Protein AF-A0AB73TA17-F1 (afdb_monomer)

InterPro domains:
  IPR005527 Cell division topological specificity factor MinE [PF03776] (12-66)
  IPR036707 Cell division topological specificity factor MinE superfamily [G3DSA:3.30.1070.10] (1-77)
  IPR036707 Cell division topological specificity factor MinE superfamily [SSF55229] (29-66)

Radius of gyration: 17.84 Å; Cα contacts (8 Å, |Δi|>4): 27; chains: 1; bounding box: 34×40×52 Å

Foldseek 3Di:
DDDPPPPPPCDPVNVVVVVVVQVVVCVVVVHHSVVVVVVQVVVLVVCVVVDVDPSVQFDDDDDDDDDDDDDDDPDPDGDGPDD

Sequence (83 aa):
MIGWNLFHRRNSGCIAKERLRGMLLSDRTNCSYDTMDMIKKDFRRTIEKYLEIDAKDIEVRLEIADETGQGVNNVKTIQIKGL

Mean predicted aligned error: 13.98 Å

pLDDT: mean 70.17, std 14.63, range [40.34, 89.19]

Secondary structure (DSSP, 8-state):
---STTTTS--HHHHHHHHHHHHHHHHHHTS-HHHHHHHHHHHHHHHHHHS---TTT-----------S-------PPPPS--

Solvent-accessible surface area (backbone atoms only — not comparable to full-atom values): 5636 Å² total; per-residue (Å²): 138,87,76,90,82,69,78,84,56,91,44,74,66,56,54,51,52,53,52,50,51,39,52,56,49,19,68,76,63,80,41,56,49,68,57,55,53,51,51,52,53,50,51,51,54,50,47,50,72,79,37,103,56,62,81,86,49,63,66,88,80,87,81,86,81,78,90,79,76,84,81,88,75,99,70,86,81,81,71,69,68,87,122

Structure (mmCIF, N/CA/C/O backbone):
data_AF-A0AB73TA17-F1
#
_entry.id   AF-A0AB73TA17-F1
#
loop_
_atom_site.group_PDB
_atom_site.id
_atom_site.type_symbol
_atom_site.label_atom_id
_atom_site.label_alt_id
_atom_site.label_comp_id
_atom_site.label_asym_id
_atom_site.label_entity_id
_atom_site.label_seq_id
_atom_site.pdbx_PDB_ins_code
_atom_site.Cartn_x
_atom_site.Cartn_y
_atom_site.Cartn_z
_atom_site.occupancy
_atom_site.B_iso_or_equiv
_atom_site.auth_seq_id
_atom_site.auth_comp_id
_atom_site.auth_asym_id
_atom_site.auth_atom_id
_atom_site.pdbx_PDB_model_num
ATOM 1 N N . MET A 1 1 ? -19.519 -14.261 -35.370 1.00 40.34 1 MET A N 1
ATOM 2 C CA . MET A 1 1 ? -18.153 -13.695 -35.325 1.00 40.34 1 MET A CA 1
ATOM 3 C C . MET A 1 1 ? -17.763 -13.589 -33.859 1.00 40.34 1 MET A C 1
ATOM 5 O O . MET A 1 1 ? -18.398 -12.855 -33.115 1.00 40.34 1 MET A O 1
ATOM 9 N N . ILE A 1 2 ? -16.867 -14.465 -33.412 1.00 48.38 2 ILE A N 1
ATOM 10 C CA . ILE A 1 2 ? -16.586 -14.732 -31.996 1.00 48.38 2 ILE A CA 1
ATOM 11 C C . ILE A 1 2 ? -15.458 -13.810 -31.512 1.00 48.38 2 ILE A C 1
ATOM 13 O O . ILE A 1 2 ? -14.381 -13.807 -32.095 1.00 48.38 2 ILE A O 1
ATOM 17 N N . GLY A 1 3 ? -15.707 -13.083 -30.417 1.00 51.25 3 GLY A N 1
ATOM 18 C CA . GLY A 1 3 ? -14.706 -12.887 -29.362 1.00 51.25 3 GLY A CA 1
ATOM 19 C C . GLY A 1 3 ? -13.742 -11.698 -29.455 1.00 51.25 3 GLY A C 1
ATOM 20 O O . GLY A 1 3 ? -12.538 -11.907 -29.473 1.00 51.25 3 GLY A O 1
ATOM 21 N N . TRP A 1 4 ? -14.234 -10.459 -29.345 1.00 52.06 4 TRP A N 1
ATOM 22 C CA . TRP A 1 4 ? -13.402 -9.314 -28.906 1.00 52.06 4 TRP A CA 1
ATOM 23 C C . TRP A 1 4 ? -13.297 -9.185 -27.375 1.00 52.06 4 TRP A C 1
ATOM 25 O O . TRP A 1 4 ? -12.647 -8.280 -26.862 1.00 52.06 4 TRP A O 1
ATOM 35 N N . ASN A 1 5 ? -13.903 -10.105 -26.617 1.00 51.31 5 ASN A N 1
ATOM 36 C CA . ASN A 1 5 ? -13.991 -10.017 -25.157 1.00 51.31 5 ASN A CA 1
ATOM 37 C C . ASN A 1 5 ? -12.939 -10.872 -24.415 1.00 51.31 5 ASN A C 1
ATOM 39 O O . ASN A 1 5 ? -13.191 -11.372 -23.324 1.00 51.31 5 ASN A O 1
ATOM 43 N N . LEU A 1 6 ? -11.757 -11.078 -25.016 1.00 55.34 6 LEU A N 1
ATOM 44 C CA . LEU A 1 6 ? -10.684 -11.912 -24.443 1.00 55.34 6 LEU A CA 1
ATOM 45 C C . LEU A 1 6 ? -9.457 -11.130 -23.935 1.00 55.34 6 LEU A C 1
ATOM 47 O O . LEU A 1 6 ? -8.549 -11.732 -23.363 1.00 55.34 6 LEU A O 1
ATOM 51 N N . PHE A 1 7 ? -9.415 -9.803 -24.098 1.00 57.41 7 PHE A N 1
ATOM 52 C CA . PHE A 1 7 ? -8.246 -8.984 -23.730 1.00 57.41 7 PHE A CA 1
ATOM 53 C C . PHE A 1 7 ? -8.221 -8.491 -22.273 1.00 57.41 7 PHE A C 1
ATOM 55 O O . PHE A 1 7 ? -7.268 -7.829 -21.876 1.00 57.41 7 PHE A O 1
ATOM 62 N N . HIS A 1 8 ? -9.207 -8.858 -21.448 1.00 53.44 8 HIS A N 1
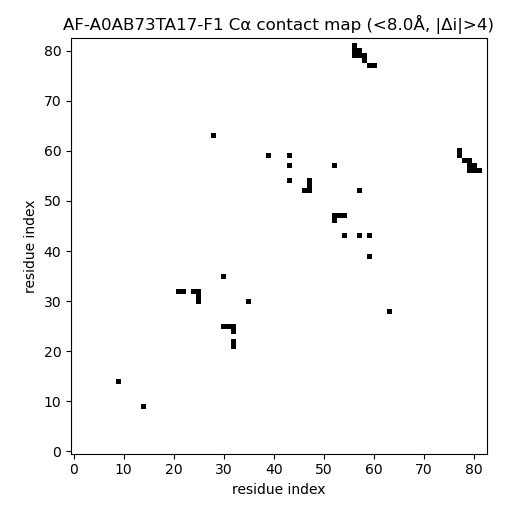ATOM 63 C CA . HIS A 1 8 ? -9.231 -8.523 -20.013 1.00 53.44 8 HIS A CA 1
ATOM 64 C C . HIS A 1 8 ? -8.639 -9.606 -19.091 1.00 53.44 8 HIS A C 1
ATOM 66 O O . HIS A 1 8 ? -8.719 -9.504 -17.867 1.00 53.44 8 HIS A O 1
ATOM 72 N N . ARG A 1 9 ? -7.986 -10.639 -19.640 1.00 57.56 9 ARG A N 1
ATOM 73 C CA . ARG A 1 9 ? -7.148 -11.545 -18.838 1.00 57.56 9 ARG A CA 1
ATOM 74 C C . ARG A 1 9 ? -5.816 -10.863 -18.534 1.00 57.56 9 ARG A C 1
ATOM 76 O O . ARG A 1 9 ? -5.227 -10.280 -19.438 1.00 57.56 9 ARG A O 1
ATOM 83 N N . ARG A 1 10 ? -5.326 -10.972 -17.290 1.00 67.00 10 ARG A N 1
ATOM 84 C CA . ARG A 1 10 ? -3.970 -10.556 -16.880 1.00 67.00 10 ARG A CA 1
ATOM 85 C C . ARG A 1 10 ? -2.945 -11.050 -17.908 1.00 67.00 10 ARG A C 1
ATOM 87 O O . ARG A 1 10 ? -2.566 -12.218 -17.887 1.00 67.00 10 ARG A O 1
ATOM 94 N N . ASN A 1 11 ? -2.538 -10.188 -18.832 1.00 78.25 11 ASN A N 1
ATOM 95 C CA . ASN A 1 11 ? -1.552 -10.538 -19.843 1.00 78.25 11 ASN A CA 1
ATOM 96 C C . ASN A 1 11 ? -0.142 -10.293 -19.285 1.00 78.25 11 ASN A C 1
ATOM 98 O O . ASN A 1 11 ? 0.037 -9.600 -18.278 1.00 78.25 11 ASN A O 1
ATOM 102 N N . SER A 1 12 ? 0.870 -10.870 -19.929 1.00 85.50 12 SER A N 1
ATOM 103 C CA . SER A 1 12 ? 2.280 -10.688 -19.554 1.00 85.50 12 SER A CA 1
ATOM 104 C C . SER A 1 12 ? 2.679 -9.209 -19.465 1.00 85.50 12 SER A C 1
ATOM 106 O O . SER A 1 12 ? 3.482 -8.839 -18.610 1.00 85.50 12 SER A O 1
ATOM 108 N N . GLY A 1 13 ? 2.057 -8.347 -20.275 1.00 86.88 13 GLY A N 1
ATOM 109 C CA . GLY A 1 13 ? 2.240 -6.898 -20.234 1.00 86.88 13 GLY A CA 1
ATOM 110 C C . GLY A 1 13 ? 1.763 -6.247 -18.931 1.00 86.88 13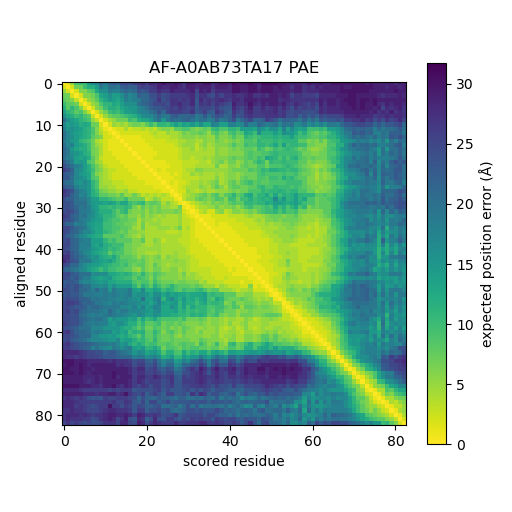 G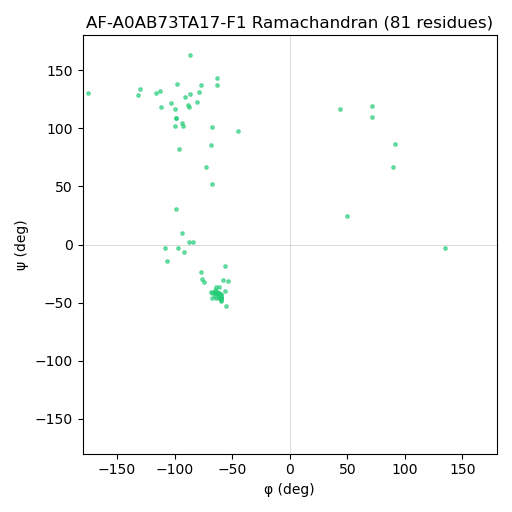LY A C 1
ATOM 111 O O . GLY A 1 13 ? 2.458 -5.386 -18.399 1.00 86.88 13 GLY A O 1
ATOM 112 N N . CYS A 1 14 ? 0.621 -6.661 -18.375 1.00 82.81 14 CYS A N 1
ATOM 113 C CA . CYS A 1 14 ? 0.140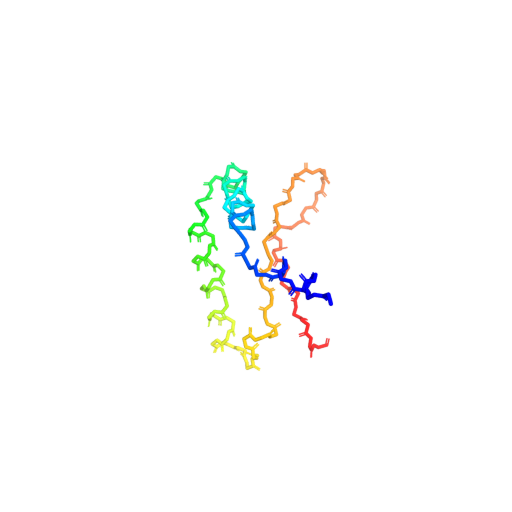 -6.185 -17.073 1.00 82.81 14 CYS A CA 1
ATOM 114 C C . CYS A 1 14 ? 1.123 -6.546 -15.952 1.00 82.81 14 CYS A C 1
ATOM 116 O O . CYS A 1 14 ? 1.462 -5.691 -15.138 1.00 82.81 14 CYS A O 1
ATOM 118 N N . ILE A 1 15 ? 1.628 -7.782 -15.961 1.00 85.75 15 ILE A N 1
ATOM 119 C CA . ILE A 1 15 ? 2.581 -8.283 -14.960 1.00 85.75 15 ILE A CA 1
ATOM 120 C C . ILE A 1 15 ? 3.910 -7.521 -15.057 1.00 85.75 15 ILE A C 1
ATOM 122 O O . ILE A 1 15 ? 4.462 -7.093 -14.045 1.00 85.75 15 ILE A O 1
ATOM 126 N N . ALA A 1 16 ? 4.414 -7.304 -16.275 1.00 89.19 16 ALA A N 1
ATOM 127 C CA . ALA A 1 16 ? 5.633 -6.532 -16.501 1.00 89.19 16 ALA A CA 1
ATOM 128 C C . ALA A 1 16 ? 5.485 -5.072 -16.039 1.00 89.19 16 ALA A C 1
ATOM 130 O O . ALA A 1 16 ? 6.387 -4.539 -15.394 1.00 89.19 16 ALA A O 1
ATOM 131 N N . LYS A 1 17 ? 4.333 -4.438 -16.302 1.00 85.00 17 LYS A N 1
ATOM 132 C CA . LYS A 1 17 ? 4.040 -3.073 -15.834 1.00 85.00 17 LYS A CA 1
ATOM 133 C C . LYS A 1 17 ? 3.996 -2.975 -14.310 1.00 85.00 17 LYS A C 1
ATOM 135 O O . LYS A 1 17 ? 4.502 -2.002 -13.762 1.00 85.00 17 LYS A O 1
ATOM 140 N N . GLU A 1 18 ? 3.405 -3.952 -13.627 1.00 82.25 18 GLU A N 1
ATOM 141 C CA . GLU A 1 18 ? 3.345 -3.985 -12.160 1.00 82.25 18 GLU A CA 1
ATOM 142 C C . GLU A 1 18 ? 4.745 -4.113 -11.544 1.00 82.25 18 GLU A C 1
ATOM 144 O O . GLU A 1 18 ? 5.111 -3.319 -10.678 1.00 82.25 18 GLU A O 1
ATOM 149 N N . ARG A 1 19 ? 5.571 -5.028 -12.069 1.00 86.50 19 ARG A N 1
ATOM 150 C CA . ARG A 1 19 ? 6.970 -5.185 -11.641 1.00 86.50 19 ARG A CA 1
ATOM 151 C C . ARG A 1 19 ? 7.789 -3.920 -11.864 1.00 86.50 19 ARG A C 1
ATOM 153 O O . ARG A 1 19 ? 8.520 -3.506 -10.971 1.00 86.50 19 ARG A O 1
ATOM 160 N N . LEU A 1 20 ? 7.638 -3.286 -13.028 1.00 88.75 20 LEU A N 1
ATOM 161 C CA . LEU A 1 20 ? 8.342 -2.044 -13.340 1.00 88.75 20 LEU A CA 1
ATOM 162 C C . LEU A 1 20 ? 7.950 -0.920 -12.375 1.00 88.75 20 LEU A C 1
ATOM 164 O O . LEU A 1 20 ? 8.817 -0.198 -11.899 1.00 88.75 20 LEU A O 1
ATOM 168 N N . ARG A 1 21 ? 6.660 -0.791 -12.040 1.00 82.38 21 ARG A N 1
ATOM 169 C CA . ARG A 1 21 ? 6.197 0.184 -11.039 1.00 82.38 21 ARG A CA 1
ATOM 170 C C . ARG A 1 21 ? 6.833 -0.063 -9.676 1.00 82.38 21 ARG A C 1
ATOM 172 O O . ARG A 1 21 ? 7.301 0.892 -9.069 1.00 82.38 21 ARG A O 1
ATOM 179 N N . GLY A 1 22 ? 6.876 -1.317 -9.224 1.00 79.25 22 GLY A N 1
ATOM 180 C CA . GLY A 1 22 ? 7.544 -1.683 -7.975 1.00 79.25 22 GLY A CA 1
ATOM 181 C C . GLY A 1 22 ? 9.032 -1.331 -7.987 1.00 79.25 22 GLY A C 1
ATOM 182 O O . GLY A 1 22 ? 9.509 -0.688 -7.061 1.00 79.25 22 GLY A O 1
ATOM 183 N N . MET A 1 23 ? 9.731 -1.656 -9.077 1.00 83.31 23 MET A N 1
ATOM 184 C CA . MET A 1 23 ? 11.155 -1.357 -9.255 1.00 83.31 23 MET A CA 1
ATOM 185 C C . MET A 1 23 ? 11.450 0.150 -9.224 1.00 83.31 23 MET A C 1
ATOM 187 O O . MET A 1 23 ? 12.357 0.580 -8.520 1.00 83.31 23 MET A O 1
ATOM 191 N N . LEU A 1 24 ? 10.660 0.959 -9.940 1.00 83.31 24 LEU A N 1
ATOM 192 C CA . LEU A 1 24 ? 10.800 2.421 -9.946 1.00 83.31 24 LEU A CA 1
ATOM 193 C C . LEU A 1 24 ? 10.516 3.034 -8.570 1.00 83.31 24 LEU A C 1
ATOM 195 O O . LEU A 1 24 ? 11.151 4.006 -8.174 1.00 83.31 24 LEU A O 1
ATOM 199 N N . LEU A 1 25 ? 9.546 2.480 -7.841 1.00 74.88 25 LEU A N 1
ATOM 200 C CA . LEU A 1 25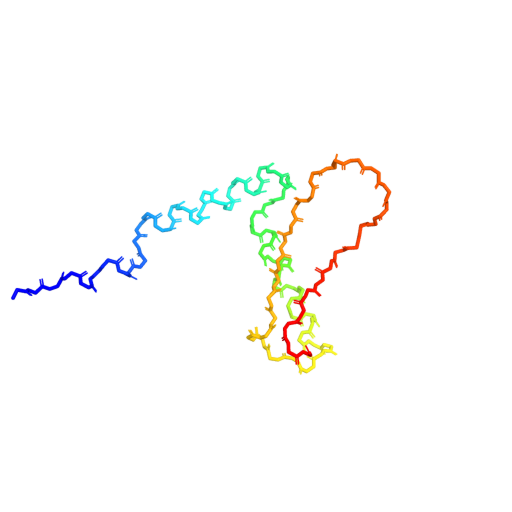 ? 9.217 2.935 -6.495 1.00 74.88 25 LEU A CA 1
ATOM 201 C C . LEU A 1 25 ? 10.341 2.599 -5.508 1.00 74.88 25 LEU A C 1
ATOM 203 O O . LEU A 1 25 ? 10.681 3.425 -4.665 1.00 74.88 25 LEU A O 1
ATOM 207 N N . SER A 1 26 ? 10.936 1.411 -5.628 1.00 78.12 26 SER A N 1
ATOM 208 C CA . SER A 1 26 ? 12.090 1.009 -4.823 1.00 78.12 26 SER A CA 1
ATOM 209 C C . SER A 1 26 ? 13.305 1.898 -5.046 1.00 78.12 26 SER A C 1
ATOM 211 O O . SER A 1 26 ? 13.936 2.297 -4.072 1.00 78.12 26 SER A O 1
ATOM 213 N N . ASP A 1 27 ? 13.578 2.262 -6.300 1.00 80.69 27 ASP A N 1
ATOM 214 C CA . ASP A 1 27 ? 14.655 3.186 -6.666 1.00 80.69 27 ASP A CA 1
ATOM 215 C C . ASP A 1 27 ? 14.475 4.563 -5.999 1.00 80.69 27 ASP A C 1
ATOM 217 O O . ASP A 1 27 ? 15.401 5.097 -5.398 1.00 80.69 27 ASP A O 1
ATOM 221 N N . ARG A 1 28 ? 13.244 5.095 -5.984 1.00 76.00 28 ARG A N 1
ATOM 222 C CA . ARG A 1 28 ? 12.945 6.398 -5.357 1.00 76.00 28 ARG A CA 1
ATOM 223 C C . ARG A 1 28 ? 12.873 6.379 -3.832 1.00 76.00 28 ARG A C 1
ATOM 225 O O . ARG A 1 28 ? 13.118 7.400 -3.203 1.00 76.00 28 ARG A O 1
ATOM 232 N N . THR A 1 29 ? 12.480 5.259 -3.228 1.00 69.62 29 THR A N 1
ATOM 233 C CA . THR A 1 29 ? 12.282 5.159 -1.766 1.00 69.62 29 THR A CA 1
ATOM 234 C C . THR A 1 29 ? 13.477 4.579 -1.025 1.00 69.62 29 THR A C 1
ATOM 236 O O . THR A 1 29 ? 13.429 4.466 0.201 1.00 69.62 29 THR A O 1
ATOM 239 N N . ASN A 1 30 ? 14.530 4.179 -1.747 1.00 70.88 30 ASN A N 1
ATOM 240 C CA . ASN A 1 30 ? 15.674 3.441 -1.211 1.00 70.88 30 ASN A CA 1
ATOM 241 C C . ASN A 1 30 ? 15.252 2.207 -0.372 1.00 70.88 30 ASN A C 1
ATOM 243 O O . ASN A 1 30 ? 15.974 1.760 0.517 1.00 70.88 30 ASN A O 1
ATOM 247 N N . CYS A 1 31 ? 14.050 1.674 -0.629 1.00 72.94 31 CYS A N 1
ATOM 248 C CA . CYS A 1 31 ? 13.404 0.598 0.120 1.00 72.94 31 CYS A CA 1
ATOM 249 C C . CYS A 1 31 ? 12.922 -0.487 -0.849 1.00 72.94 31 CYS A C 1
ATOM 251 O O . CYS A 1 31 ? 12.284 -0.196 -1.862 1.00 72.94 31 CYS A O 1
ATOM 253 N N . SER A 1 32 ? 13.188 -1.759 -0.538 1.00 79.94 32 SER A N 1
ATOM 254 C CA . SER A 1 32 ? 12.733 -2.862 -1.394 1.00 79.94 32 SER A CA 1
ATOM 255 C C . SER A 1 32 ? 11.205 -2.922 -1.467 1.00 79.94 32 SER A C 1
ATOM 257 O O . SER A 1 32 ? 10.506 -2.688 -0.476 1.00 79.94 32 SER A O 1
ATOM 259 N N . TYR A 1 33 ? 10.693 -3.275 -2.645 1.00 79.75 33 TYR A N 1
ATOM 260 C CA . TYR A 1 33 ? 9.270 -3.471 -2.899 1.00 79.75 33 TYR A CA 1
ATOM 261 C C . TYR A 1 33 ? 8.666 -4.503 -1.937 1.00 79.75 33 TYR A C 1
ATOM 263 O O . TYR A 1 33 ? 7.590 -4.270 -1.388 1.00 79.75 33 TYR A O 1
ATOM 271 N N . ASP A 1 34 ? 9.394 -5.589 -1.655 1.00 82.25 34 ASP A N 1
ATOM 272 C CA . ASP A 1 34 ? 8.979 -6.614 -0.691 1.00 82.25 34 ASP A CA 1
ATOM 273 C C . ASP A 1 34 ? 8.816 -6.037 0.719 1.00 82.25 34 ASP A C 1
ATOM 275 O O . ASP A 1 34 ? 7.825 -6.299 1.400 1.00 82.25 34 ASP A O 1
ATOM 279 N N . THR A 1 35 ? 9.751 -5.186 1.150 1.00 83.56 35 THR A N 1
ATOM 280 C CA . THR A 1 35 ? 9.684 -4.520 2.457 1.00 83.56 35 THR A CA 1
ATOM 281 C C . THR A 1 35 ? 8.483 -3.588 2.539 1.00 83.56 35 THR A C 1
ATOM 283 O O . THR A 1 35 ? 7.778 -3.568 3.546 1.00 83.56 35 THR A O 1
ATOM 286 N N . MET A 1 36 ? 8.205 -2.847 1.470 1.00 81.06 36 MET A N 1
ATOM 287 C CA . MET A 1 36 ? 7.051 -1.960 1.412 1.00 81.06 36 MET A CA 1
ATOM 288 C C . MET A 1 36 ? 5.723 -2.732 1.469 1.00 81.06 36 MET A C 1
ATOM 290 O O . MET A 1 36 ? 4.784 -2.295 2.137 1.00 81.06 36 MET A O 1
ATOM 294 N N . ASP A 1 37 ? 5.640 -3.886 0.807 1.00 82.62 37 ASP A N 1
ATOM 295 C CA . ASP A 1 37 ? 4.472 -4.767 0.866 1.00 82.62 37 ASP A CA 1
ATOM 296 C C . ASP A 1 37 ? 4.274 -5.365 2.269 1.00 82.62 37 ASP A C 1
ATOM 298 O O . ASP A 1 37 ? 3.154 -5.374 2.789 1.00 82.62 37 ASP A O 1
ATOM 302 N N . MET A 1 38 ? 5.364 -5.771 2.931 1.00 87.69 38 MET A N 1
ATOM 303 C CA . MET A 1 38 ? 5.331 -6.215 4.330 1.00 87.69 38 MET A CA 1
ATOM 304 C C . MET A 1 38 ? 4.811 -5.116 5.261 1.00 87.69 38 MET A C 1
ATOM 306 O O . MET A 1 38 ? 3.919 -5.376 6.064 1.00 87.69 38 MET A O 1
ATOM 310 N N . ILE A 1 39 ? 5.296 -3.880 5.107 1.00 86.56 39 ILE A N 1
ATOM 311 C CA . ILE A 1 39 ? 4.841 -2.730 5.901 1.00 86.56 39 ILE A CA 1
ATOM 312 C C . ILE A 1 39 ? 3.337 -2.493 5.698 1.00 86.56 39 ILE A C 1
ATOM 314 O O . ILE A 1 39 ? 2.606 -2.340 6.673 1.00 86.56 39 ILE A O 1
ATOM 318 N N . LYS A 1 40 ? 2.838 -2.510 4.453 1.00 83.69 40 LYS A N 1
ATOM 319 C CA . LYS A 1 40 ? 1.397 -2.339 4.175 1.00 83.69 40 LYS A CA 1
ATOM 320 C C . LYS A 1 40 ? 0.544 -3.417 4.845 1.00 83.69 40 LYS A C 1
ATOM 322 O O . LYS A 1 40 ? -0.514 -3.104 5.392 1.00 83.69 40 LYS A O 1
ATOM 327 N N . LYS A 1 41 ? 0.987 -4.676 4.793 1.00 86.44 41 LYS A N 1
ATOM 328 C CA . LYS A 1 41 ? 0.294 -5.810 5.422 1.00 86.44 41 LYS A CA 1
ATOM 329 C C . LYS A 1 41 ? 0.269 -5.686 6.942 1.00 86.44 41 LYS A C 1
ATOM 331 O O . LYS A 1 41 ? -0.771 -5.942 7.544 1.00 86.44 41 LYS A O 1
ATOM 336 N N . ASP A 1 42 ? 1.380 -5.272 7.541 1.00 88.31 42 ASP A N 1
ATOM 337 C CA . ASP A 1 42 ? 1.488 -5.098 8.988 1.00 88.31 42 ASP A CA 1
ATOM 338 C C . ASP A 1 42 ? 0.610 -3.942 9.494 1.00 88.31 42 ASP A C 1
ATOM 340 O O . ASP A 1 42 ? -0.141 -4.103 10.459 1.00 88.31 42 ASP A O 1
ATOM 344 N N . PHE A 1 43 ? 0.590 -2.817 8.766 1.00 86.25 43 PHE A N 1
ATOM 345 C CA . PHE A 1 43 ? -0.328 -1.709 9.040 1.00 86.25 43 PHE A CA 1
ATOM 346 C C . PHE A 1 43 ? -1.790 -2.140 8.954 1.00 86.25 43 PHE A C 1
ATOM 348 O O . PHE A 1 43 ? -2.554 -1.859 9.875 1.00 86.25 43 PHE A O 1
ATOM 355 N N . ARG A 1 44 ? -2.178 -2.853 7.888 1.00 82.75 44 ARG A N 1
ATOM 356 C CA . ARG A 1 44 ? -3.542 -3.380 7.750 1.00 82.75 44 ARG A CA 1
ATOM 357 C C . ARG A 1 44 ? -3.917 -4.246 8.951 1.00 82.75 44 ARG A C 1
ATOM 359 O O . ARG A 1 44 ? -4.924 -3.980 9.594 1.00 82.75 44 ARG A O 1
ATOM 366 N N . ARG A 1 45 ? -3.081 -5.232 9.282 1.00 85.44 45 ARG A N 1
ATOM 367 C CA . ARG A 1 45 ? -3.337 -6.170 10.383 1.00 85.44 45 ARG A CA 1
ATOM 368 C C . ARG A 1 45 ? -3.429 -5.468 11.737 1.00 85.44 45 ARG A C 1
ATOM 370 O O . ARG A 1 45 ? -4.209 -5.869 12.595 1.00 85.44 45 ARG A O 1
ATOM 377 N N . THR A 1 46 ? -2.619 -4.435 11.940 1.00 87.56 46 THR A N 1
ATOM 378 C CA . THR A 1 46 ? -2.654 -3.633 13.164 1.00 87.56 46 THR A CA 1
ATOM 379 C C . THR A 1 46 ? -3.960 -2.851 13.254 1.00 87.56 46 THR A C 1
ATOM 381 O O . THR A 1 46 ? -4.613 -2.899 14.289 1.00 87.56 46 THR A O 1
ATOM 384 N N . ILE A 1 47 ? -4.390 -2.195 12.174 1.00 83.38 47 ILE A N 1
ATOM 385 C CA . ILE A 1 47 ? -5.669 -1.469 12.131 1.00 83.38 47 ILE A CA 1
ATOM 386 C C . ILE A 1 47 ? -6.838 -2.426 12.401 1.00 83.38 47 ILE A C 1
ATOM 388 O O . ILE A 1 47 ? -7.622 -2.151 13.299 1.00 83.38 47 ILE A O 1
ATOM 392 N N . GLU A 1 48 ? -6.893 -3.580 11.730 1.00 82.81 48 GLU A N 1
ATOM 393 C CA . GLU A 1 48 ? -7.921 -4.619 11.947 1.00 82.81 48 GLU A CA 1
ATOM 394 C C . GLU A 1 48 ? -7.971 -5.130 13.397 1.00 82.81 48 GLU A C 1
ATOM 396 O O . GLU A 1 48 ? -9.020 -5.534 13.890 1.00 82.81 48 GLU A O 1
ATOM 401 N N . LYS A 1 49 ? -6.834 -5.134 14.104 1.00 84.88 49 LYS A N 1
ATOM 402 C CA . LYS A 1 49 ? -6.766 -5.583 15.501 1.00 84.88 49 LYS A CA 1
ATOM 403 C C . LYS A 1 49 ? -7.367 -4.570 16.478 1.00 84.88 49 LYS A C 1
ATOM 405 O O . LYS A 1 49 ? -7.852 -4.971 17.533 1.00 84.88 49 LYS A O 1
ATOM 410 N N . TYR A 1 50 ? -7.265 -3.279 16.173 1.00 83.38 50 TYR A N 1
ATOM 411 C CA . TYR A 1 50 ? -7.664 -2.200 17.082 1.00 83.38 50 TYR A CA 1
ATOM 412 C C . TYR A 1 50 ? -8.965 -1.502 16.670 1.00 83.38 50 TYR A C 1
ATOM 414 O O . TYR A 1 50 ? -9.537 -0.778 17.480 1.00 83.38 50 TYR A O 1
ATOM 422 N N . LEU A 1 51 ? -9.435 -1.714 15.442 1.00 76.81 51 LEU A N 1
ATOM 423 C CA . LEU A 1 51 ? -10.644 -1.121 14.885 1.00 76.81 51 LEU A CA 1
ATOM 424 C C . LEU A 1 51 ? -11.476 -2.227 14.220 1.00 76.81 51 LEU A C 1
ATOM 426 O O . LEU A 1 51 ? -10.955 -2.967 13.388 1.00 76.81 51 LEU A O 1
ATOM 430 N N . GLU A 1 52 ? -12.767 -2.322 14.559 1.00 73.75 52 GLU A N 1
ATOM 431 C CA . GLU A 1 52 ? -13.732 -3.229 13.910 1.00 73.75 52 GLU A CA 1
ATOM 432 C C . GLU A 1 52 ? -14.090 -2.715 12.505 1.00 73.75 52 GLU A C 1
ATOM 434 O O . GLU A 1 52 ? -15.201 -2.259 12.243 1.00 73.75 52 GLU A O 1
ATOM 439 N N . ILE A 1 53 ? -13.108 -2.722 11.606 1.00 72.56 53 ILE A N 1
ATOM 440 C CA . ILE A 1 53 ? -13.245 -2.290 10.216 1.00 72.56 53 ILE A CA 1
ATOM 441 C C . ILE A 1 53 ? -12.990 -3.504 9.329 1.00 72.56 53 ILE A C 1
ATOM 443 O O . ILE A 1 53 ? -11.985 -4.203 9.481 1.00 72.56 53 ILE A O 1
ATOM 447 N N . ASP A 1 54 ? -13.889 -3.745 8.380 1.00 72.81 54 ASP A N 1
ATOM 448 C CA . ASP A 1 54 ? -13.722 -4.799 7.391 1.00 72.81 54 ASP A CA 1
ATOM 449 C C . ASP A 1 54 ? -12.488 -4.528 6.513 1.00 72.81 54 ASP A C 1
ATOM 451 O O . ASP A 1 54 ? -12.262 -3.425 6.016 1.00 72.81 54 ASP A O 1
ATOM 455 N N . ALA A 1 55 ? -11.692 -5.567 6.243 1.00 65.12 55 ALA A N 1
ATOM 456 C CA . ALA A 1 55 ? -10.455 -5.479 5.451 1.00 65.12 55 ALA A CA 1
ATOM 457 C C . ALA A 1 55 ? -10.647 -4.882 4.038 1.00 65.12 55 ALA A C 1
ATOM 459 O O . ALA A 1 55 ? -9.683 -4.481 3.379 1.00 65.12 55 ALA A O 1
ATOM 460 N N . LYS A 1 56 ? -11.894 -4.864 3.552 1.00 70.75 56 LYS A N 1
ATOM 461 C CA . LYS A 1 56 ? -12.301 -4.290 2.264 1.00 70.75 56 LYS A CA 1
ATOM 462 C C . LYS A 1 56 ? -12.383 -2.763 2.297 1.00 70.75 56 LYS A C 1
ATOM 464 O O . LYS A 1 56 ? -12.225 -2.149 1.246 1.00 70.75 56 LYS A O 1
ATOM 469 N N . ASP A 1 57 ? -12.572 -2.178 3.474 1.00 70.88 57 ASP A N 1
ATOM 470 C CA . ASP A 1 57 ? -12.721 -0.736 3.678 1.00 70.88 57 ASP A CA 1
ATOM 471 C C . ASP A 1 57 ? -11.379 -0.036 3.964 1.00 70.88 57 ASP A C 1
ATOM 473 O O . ASP A 1 57 ? -11.289 1.193 3.972 1.00 70.88 57 ASP A O 1
ATOM 47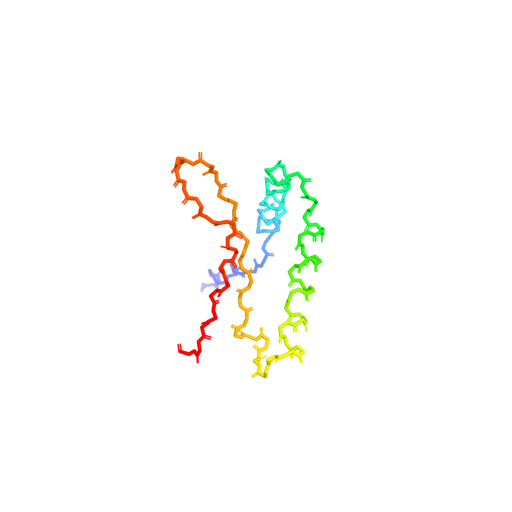7 N N . ILE A 1 58 ? -10.295 -0.807 4.127 1.00 71.19 58 ILE A N 1
ATOM 478 C CA . ILE A 1 58 ? -8.951 -0.291 4.419 1.00 71.19 58 ILE A CA 1
ATOM 479 C C . ILE A 1 58 ? -8.099 -0.233 3.140 1.00 71.19 58 ILE A C 1
ATOM 481 O O . ILE A 1 58 ? -7.506 -1.227 2.694 1.00 71.19 58 ILE A O 1
ATOM 485 N N . GLU A 1 59 ? -7.964 0.973 2.584 1.00 75.56 59 GLU A N 1
ATOM 486 C CA . GLU A 1 59 ? -7.034 1.284 1.493 1.00 75.56 59 GLU A CA 1
ATOM 487 C C . GLU A 1 59 ? -5.752 1.944 2.036 1.00 75.56 59 GLU A C 1
ATOM 489 O O . GLU A 1 59 ? -5.751 3.102 2.446 1.00 75.56 59 GLU A O 1
ATOM 494 N N . VAL A 1 60 ? -4.626 1.222 2.008 1.00 73.62 60 VAL A N 1
ATOM 495 C CA . VAL A 1 60 ? -3.318 1.766 2.417 1.00 73.62 60 VAL A CA 1
ATOM 496 C C . VAL A 1 60 ? -2.581 2.316 1.194 1.00 73.62 60 VAL A C 1
ATOM 498 O O . VAL A 1 60 ? -2.033 1.554 0.389 1.00 73.62 60 VAL A O 1
ATOM 501 N N . ARG A 1 61 ? -2.540 3.647 1.067 1.00 72.50 61 ARG A N 1
ATOM 502 C CA . ARG A 1 61 ? -1.737 4.358 0.061 1.00 72.50 61 ARG A CA 1
ATOM 503 C C . ARG A 1 61 ? -0.423 4.842 0.666 1.00 72.50 61 ARG A C 1
ATOM 505 O O . ARG A 1 61 ? -0.382 5.315 1.795 1.00 72.50 61 ARG A O 1
ATOM 512 N N . LEU A 1 62 ? 0.655 4.693 -0.097 1.00 71.31 62 LEU A N 1
ATOM 513 C CA . LEU A 1 62 ? 1.961 5.254 0.234 1.00 71.31 62 LEU A CA 1
ATOM 514 C C . LEU A 1 62 ? 2.260 6.338 -0.789 1.00 71.31 62 LEU A C 1
ATOM 516 O O . LEU A 1 62 ? 2.333 6.048 -1.983 1.00 71.31 62 LEU A O 1
ATOM 520 N N . GLU A 1 63 ? 2.415 7.563 -0.308 1.00 71.00 63 GLU A N 1
ATOM 521 C CA . GLU 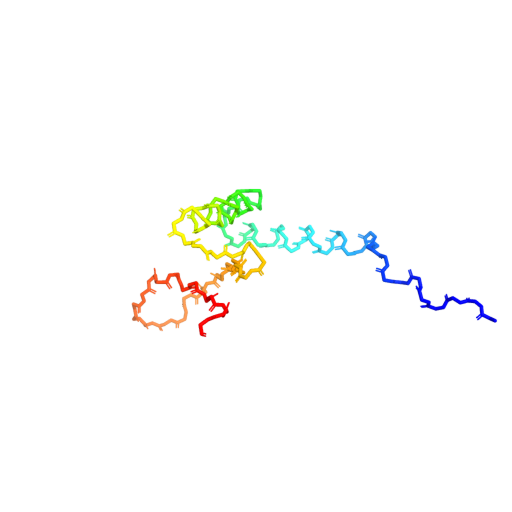A 1 63 ? 2.755 8.725 -1.118 1.00 71.00 63 GLU A CA 1
ATOM 522 C C . GLU A 1 63 ? 4.156 9.197 -0.733 1.00 71.00 63 GLU A C 1
ATOM 524 O O . GLU A 1 63 ? 4.494 9.296 0.448 1.00 71.00 63 GLU A O 1
ATOM 529 N N . ILE A 1 64 ? 4.987 9.428 -1.747 1.00 67.56 64 ILE A N 1
ATOM 530 C CA . ILE A 1 64 ? 6.332 9.977 -1.595 1.00 67.56 64 ILE A CA 1
ATOM 531 C C . ILE A 1 64 ? 6.192 11.460 -1.916 1.00 67.56 64 ILE A C 1
ATOM 533 O O . ILE A 1 64 ? 5.912 11.808 -3.062 1.00 67.56 64 ILE A O 1
ATOM 537 N N . ALA A 1 65 ? 6.308 12.314 -0.904 1.00 67.69 65 ALA A N 1
ATOM 538 C CA . ALA A 1 65 ? 6.314 13.756 -1.097 1.00 67.69 65 ALA A CA 1
ATOM 539 C C . ALA A 1 65 ? 7.752 14.214 -1.374 1.00 67.69 65 ALA A C 1
ATOM 541 O O . ALA A 1 65 ? 8.620 14.037 -0.520 1.00 67.69 65 ALA A O 1
ATOM 542 N N . ASP A 1 66 ? 7.990 14.791 -2.553 1.00 55.69 66 ASP A N 1
ATOM 543 C CA . ASP A 1 66 ? 9.196 15.576 -2.819 1.00 55.69 66 ASP A CA 1
ATOM 544 C C . ASP A 1 66 ? 9.012 16.972 -2.208 1.00 55.69 66 ASP A C 1
ATOM 546 O O . ASP A 1 66 ? 7.976 17.622 -2.362 1.00 55.69 66 ASP A O 1
ATOM 550 N N . GLU A 1 67 ? 10.011 17.414 -1.458 1.00 61.00 67 GLU A N 1
ATOM 551 C CA . GLU A 1 67 ? 10.018 18.646 -0.675 1.00 61.00 67 GLU A CA 1
ATOM 552 C C . GLU A 1 67 ? 10.022 19.911 -1.550 1.00 61.00 67 GLU A C 1
ATOM 554 O O . GLU A 1 67 ? 11.050 20.533 -1.799 1.00 61.00 67 GLU A O 1
ATOM 559 N N . THR A 1 68 ? 8.851 20.375 -1.983 1.00 47.38 68 THR A N 1
ATOM 560 C CA . THR A 1 68 ? 8.700 21.745 -2.492 1.00 47.38 68 THR A CA 1
ATOM 561 C C . THR A 1 68 ? 8.188 22.664 -1.383 1.00 47.38 68 THR A C 1
ATOM 563 O O . THR A 1 68 ? 6.998 22.938 -1.310 1.00 47.38 68 THR A O 1
ATOM 566 N N . GLY A 1 69 ? 9.102 23.144 -0.533 1.00 45.53 69 GLY A N 1
ATOM 567 C CA . GLY A 1 69 ? 8.970 24.408 0.206 1.00 45.53 69 GLY A CA 1
ATOM 568 C C . GLY A 1 69 ? 7.955 24.496 1.362 1.00 45.53 69 GLY A C 1
ATOM 569 O O . GLY A 1 69 ? 6.751 24.499 1.162 1.00 45.53 69 GLY A O 1
ATOM 570 N N . GLN A 1 70 ? 8.502 24.768 2.553 1.00 41.16 70 GLN A N 1
ATOM 571 C CA . GLN A 1 70 ? 7.876 25.377 3.742 1.00 41.16 70 GLN A CA 1
ATOM 572 C C . GLN A 1 70 ? 6.846 24.564 4.556 1.00 41.16 70 GLN A C 1
ATOM 574 O O . GLN A 1 70 ? 5.673 24.467 4.224 1.00 41.16 70 GLN A O 1
ATOM 579 N N . GLY A 1 71 ? 7.290 24.173 5.760 1.00 40.91 71 GLY A N 1
ATOM 580 C CA . GLY A 1 71 ? 6.482 24.270 6.981 1.00 40.91 71 GLY A CA 1
ATOM 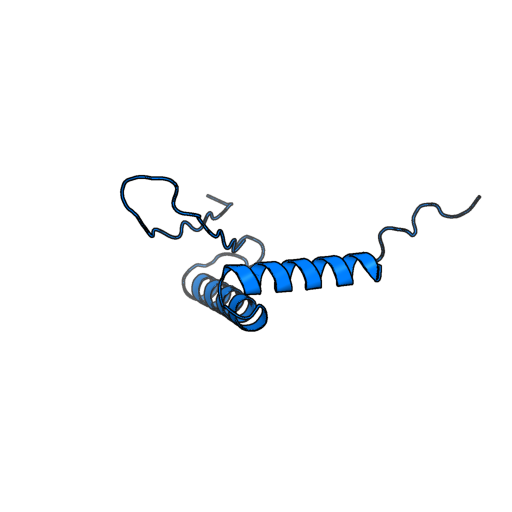581 C C . GLY A 1 71 ? 5.635 23.055 7.353 1.00 40.91 71 GLY A C 1
ATOM 582 O O . GLY A 1 71 ? 4.450 23.054 7.073 1.00 40.91 71 GLY A O 1
ATOM 583 N N . VAL A 1 72 ? 6.257 22.107 8.076 1.00 48.59 72 VAL A N 1
ATOM 584 C CA . VAL A 1 72 ? 5.691 21.079 8.992 1.00 48.59 72 VAL A CA 1
ATOM 585 C C . VAL A 1 72 ? 4.423 20.362 8.470 1.00 48.59 72 VAL A C 1
ATOM 587 O O . VAL A 1 72 ? 3.354 20.934 8.322 1.00 48.59 72 VAL A O 1
ATOM 590 N N . ASN A 1 73 ? 4.423 19.054 8.234 1.00 44.31 73 ASN A N 1
ATOM 591 C CA . ASN A 1 73 ? 4.387 18.031 9.273 1.00 44.31 73 ASN A CA 1
ATOM 592 C C . ASN A 1 73 ? 4.519 16.664 8.580 1.00 44.31 73 ASN A C 1
ATOM 594 O O . ASN A 1 73 ? 3.757 16.376 7.661 1.00 44.31 73 ASN A O 1
ATOM 598 N N . ASN A 1 74 ? 5.427 15.800 9.045 1.00 47.78 74 ASN A N 1
ATOM 599 C CA . ASN A 1 74 ? 5.505 14.381 8.663 1.00 47.78 74 ASN A CA 1
ATOM 600 C C . ASN A 1 74 ? 4.283 13.589 9.190 1.00 47.78 74 ASN A C 1
ATOM 602 O O . ASN A 1 74 ? 4.420 12.580 9.879 1.00 47.78 74 ASN A O 1
ATOM 606 N N . VAL A 1 75 ? 3.067 14.061 8.920 1.00 53.47 75 VAL A N 1
ATOM 607 C CA . VAL A 1 75 ? 1.827 13.376 9.274 1.00 53.47 75 VAL A CA 1
ATOM 608 C C . VAL A 1 75 ? 1.441 12.532 8.072 1.00 53.47 75 VAL A C 1
ATOM 610 O O . VAL A 1 75 ? 0.928 13.029 7.073 1.00 53.47 75 VAL A O 1
ATOM 613 N N . LYS A 1 76 ? 1.717 11.231 8.170 1.00 54.72 76 LYS A N 1
ATOM 614 C CA . LYS A 1 76 ? 1.192 10.228 7.241 1.00 54.72 76 LYS A CA 1
ATOM 615 C C . LYS A 1 76 ? -0.317 10.148 7.468 1.00 54.72 76 LYS A C 1
ATOM 617 O O . LYS A 1 76 ? -0.762 9.574 8.459 1.00 54.72 76 LYS A O 1
ATOM 622 N N . THR A 1 77 ? -1.099 10.778 6.602 1.00 53.03 77 THR A N 1
ATOM 623 C CA . THR A 1 77 ? -2.561 10.766 6.678 1.00 53.03 77 THR A CA 1
ATOM 624 C C . THR A 1 77 ? -3.104 9.471 6.074 1.00 53.03 77 THR A C 1
ATOM 626 O O . THR A 1 77 ? -2.842 9.141 4.921 1.00 53.03 77 THR A O 1
ATOM 629 N N . ILE A 1 78 ? -3.868 8.714 6.863 1.00 61.91 78 ILE A N 1
ATOM 630 C CA . ILE A 1 78 ? -4.608 7.538 6.395 1.00 61.91 78 ILE A CA 1
ATOM 631 C C . ILE A 1 78 ? -6.054 7.985 6.189 1.00 61.91 78 ILE A C 1
ATOM 633 O O . ILE A 1 78 ? -6.715 8.396 7.139 1.00 61.91 78 ILE A O 1
ATOM 637 N N . GLN A 1 79 ? -6.535 7.938 4.948 1.00 51.78 79 GLN A N 1
ATOM 638 C CA . GLN A 1 79 ? -7.942 8.192 4.646 1.00 51.78 79 GLN A CA 1
ATOM 639 C C . GLN A 1 79 ? -8.730 6.886 4.736 1.00 51.78 79 GLN A C 1
ATOM 641 O O . GLN A 1 79 ? -8.448 5.946 3.996 1.00 51.78 79 GLN A O 1
ATOM 646 N N . ILE A 1 80 ? -9.722 6.843 5.624 1.00 59.88 80 ILE A N 1
ATOM 647 C CA . ILE A 1 80 ? -10.660 5.726 5.766 1.00 59.88 80 ILE A CA 1
ATOM 648 C C . ILE A 1 80 ? -11.971 6.165 5.115 1.00 59.88 80 ILE A C 1
ATOM 650 O O . ILE A 1 80 ? -12.527 7.197 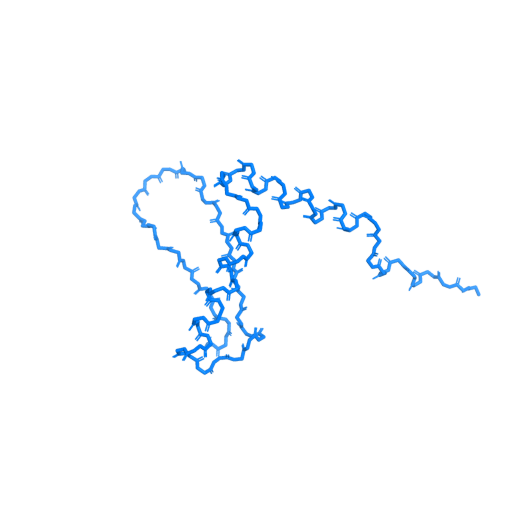5.487 1.00 59.88 80 ILE A O 1
ATOM 654 N N . LYS A 1 81 ? -12.456 5.421 4.120 1.00 47.03 81 LYS A N 1
ATOM 655 C CA . LYS A 1 81 ? -13.803 5.628 3.573 1.00 47.03 81 LYS A CA 1
ATOM 656 C C . LYS A 1 81 ? -14.790 4.820 4.413 1.00 47.03 81 LYS A C 1
ATOM 658 O O . LYS A 1 81 ? -14.555 3.635 4.604 1.00 47.03 81 LYS A O 1
ATOM 663 N N . GLY A 1 82 ? -15.873 5.444 4.879 1.00 56.59 82 GLY A N 1
ATOM 664 C CA . GLY A 1 82 ? -16.931 4.761 5.645 1.00 56.59 82 GLY A CA 1
ATOM 665 C C . GLY A 1 82 ? -17.418 5.487 6.904 1.00 56.59 82 GLY A C 1
ATOM 666 O O . GLY A 1 82 ? -18.359 5.012 7.532 1.00 56.59 82 GLY A O 1
ATOM 667 N N . LEU A 1 83 ? -16.817 6.633 7.239 1.00 45.25 83 LEU A N 1
ATOM 668 C CA . LEU A 1 83 ? -17.396 7.680 8.090 1.00 45.25 83 LEU A CA 1
ATOM 669 C C . LEU A 1 83 ? -17.875 8.843 7.217 1.00 45.25 83 LEU A C 1
ATOM 671 O O . LEU A 1 83 ? -17.188 9.120 6.202 1.00 45.25 83 LEU A O 1
#

Organism: NCBI:txid1337051